Protein AF-A0A9D2KGS7-F1 (afdb_monomer_lite)

pLDDT: mean 75.18, std 13.78, range [47.0, 94.31]

Radius of gyration: 14.19 Å; chains: 1; bounding box: 34×30×44 Å

Structure (mmCIF, N/CA/C/O backbone):
data_AF-A0A9D2KGS7-F1
#
_entry.id   AF-A0A9D2KGS7-F1
#
loop_
_atom_site.group_PDB
_atom_site.id
_atom_site.type_symbol
_atom_site.label_atom_id
_atom_site.label_alt_id
_atom_site.label_comp_id
_atom_site.label_asym_id
_atom_site.label_entity_id
_atom_site.label_seq_id
_atom_site.pdbx_PDB_ins_code
_atom_site.Cartn_x
_atom_site.Cartn_y
_atom_site.Cartn_z
_atom_site.occupancy
_atom_site.B_iso_or_equiv
_atom_site.auth_seq_id
_atom_site.auth_comp_id
_atom_site.auth_asym_id
_atom_site.auth_atom_id
_atom_site.pdbx_PDB_model_num
ATOM 1 N N . MET A 1 1 ? -18.931 7.657 -5.982 1.00 52.94 1 MET A N 1
ATOM 2 C CA . MET A 1 1 ? -18.320 7.489 -7.323 1.00 52.94 1 MET A CA 1
ATOM 3 C C . MET A 1 1 ? -17.075 6.651 -7.112 1.00 52.94 1 MET A C 1
ATOM 5 O O . MET A 1 1 ? -16.402 6.906 -6.129 1.00 52.94 1 MET A O 1
ATOM 9 N N . ALA A 1 2 ? -16.791 5.654 -7.952 1.00 63.00 2 ALA A N 1
ATOM 10 C CA . ALA A 1 2 ? -15.564 4.869 -7.797 1.00 63.00 2 ALA A CA 1
ATOM 11 C C . ALA A 1 2 ? -14.336 5.760 -8.064 1.00 63.00 2 ALA A C 1
ATOM 13 O O . ALA A 1 2 ? -14.308 6.473 -9.069 1.00 63.00 2 ALA A O 1
ATOM 14 N N . HIS A 1 3 ? -13.360 5.755 -7.155 1.00 79.69 3 HIS A N 1
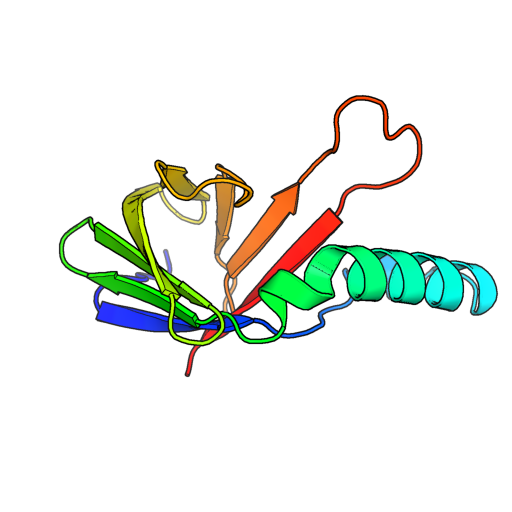ATOM 15 C CA . HIS A 1 3 ? -12.136 6.550 -7.271 1.00 79.69 3 HIS A CA 1
ATOM 16 C C . HIS A 1 3 ? -11.160 5.867 -8.236 1.00 79.69 3 HIS A C 1
ATOM 18 O O . HIS A 1 3 ? -10.646 4.805 -7.910 1.00 79.69 3 HIS A O 1
ATOM 24 N N . ASP A 1 4 ? -10.908 6.437 -9.418 1.00 85.06 4 ASP A N 1
ATOM 25 C CA . ASP A 1 4 ? -9.946 5.873 -10.381 1.00 85.06 4 ASP A CA 1
ATOM 26 C C . ASP A 1 4 ? -8.495 6.139 -9.939 1.00 85.06 4 ASP A C 1
ATOM 28 O O . ASP A 1 4 ? -8.098 7.287 -9.707 1.00 85.06 4 ASP A O 1
ATOM 32 N N . VAL A 1 5 ? -7.701 5.070 -9.829 1.00 86.56 5 VAL A N 1
ATOM 33 C CA . VAL A 1 5 ? -6.270 5.133 -9.482 1.00 86.56 5 VAL A CA 1
ATOM 34 C C . VAL A 1 5 ? -5.350 5.267 -10.693 1.00 86.56 5 VAL A C 1
ATOM 36 O O . VAL A 1 5 ? -4.150 5.491 -10.526 1.00 86.56 5 VAL A O 1
ATOM 39 N N . SER A 1 6 ? -5.860 5.129 -11.916 1.00 88.00 6 SER A N 1
ATOM 40 C CA . SER A 1 6 ? -5.045 5.148 -13.130 1.00 88.00 6 SER A CA 1
ATOM 41 C C . SER A 1 6 ? -4.266 6.459 -13.280 1.00 88.00 6 SER A C 1
ATOM 43 O O . SER A 1 6 ? -4.797 7.556 -13.115 1.00 88.00 6 SER A O 1
ATOM 45 N N . GLY A 1 7 ? -2.967 6.348 -13.565 1.00 88.25 7 GLY A N 1
ATOM 46 C CA . GLY A 1 7 ? -2.053 7.485 -13.684 1.00 88.25 7 GLY A CA 1
ATOM 47 C C . GLY A 1 7 ? -1.690 8.148 -12.352 1.00 88.25 7 GLY A C 1
ATOM 48 O O . GLY A 1 7 ? -1.084 9.217 -12.366 1.00 88.25 7 GLY A O 1
ATOM 49 N N . SER A 1 8 ? -2.058 7.551 -11.216 1.00 90.31 8 SER A N 1
ATOM 50 C CA . SER A 1 8 ? -1.794 8.110 -9.890 1.00 90.31 8 SER A CA 1
ATOM 51 C C . SER A 1 8 ? -0.578 7.464 -9.231 1.00 90.31 8 SER A C 1
ATOM 53 O O . SER A 1 8 ? -0.295 6.276 -9.414 1.00 90.31 8 SER A O 1
ATOM 55 N N . THR A 1 9 ? 0.101 8.260 -8.409 1.00 90.81 9 THR A N 1
ATOM 56 C CA . THR A 1 9 ? 1.187 7.813 -7.541 1.00 90.81 9 THR A CA 1
ATOM 57 C C . THR A 1 9 ? 0.778 8.033 -6.098 1.00 90.81 9 THR A C 1
ATOM 59 O O . THR A 1 9 ? 0.198 9.059 -5.749 1.00 90.81 9 THR A O 1
ATOM 62 N N . TYR A 1 10 ? 1.101 7.065 -5.255 1.00 89.25 10 TYR A N 1
ATOM 63 C CA . TYR A 1 10 ? 0.843 7.118 -3.832 1.00 89.25 10 TYR A CA 1
ATOM 64 C C . TYR A 1 10 ? 2.131 6.877 -3.062 1.00 89.25 10 TYR A C 1
ATOM 66 O O . TYR A 1 10 ? 3.011 6.140 -3.511 1.00 89.25 10 TYR A O 1
ATOM 74 N N . LYS A 1 11 ? 2.239 7.478 -1.883 1.00 87.75 11 LYS A N 1
ATOM 75 C CA . LYS A 1 11 ? 3.350 7.272 -0.959 1.00 87.75 11 LYS A CA 1
ATOM 76 C C . LYS A 1 11 ? 2.840 6.588 0.297 1.00 87.75 11 LYS A C 1
ATOM 78 O O . LYS A 1 11 ? 1.776 6.947 0.799 1.00 87.75 11 LYS A O 1
ATOM 83 N N . PHE A 1 12 ? 3.612 5.635 0.808 1.00 81.75 12 PHE A N 1
ATOM 84 C CA . PHE A 1 12 ? 3.310 5.027 2.094 1.00 81.75 12 PHE A CA 1
ATOM 85 C C . PHE A 1 12 ? 3.245 6.103 3.182 1.00 81.75 12 PHE A C 1
ATOM 87 O O . PHE A 1 12 ? 4.132 6.958 3.291 1.00 81.75 12 PHE A O 1
ATOM 94 N N . GLN A 1 13 ? 2.198 6.049 3.995 1.00 72.19 13 GLN A N 1
ATOM 95 C CA . GLN A 1 13 ? 2.063 6.866 5.190 1.00 72.19 13 GLN A CA 1
ATOM 96 C C . GLN A 1 13 ? 1.685 5.978 6.370 1.00 72.19 13 GLN A C 1
ATOM 98 O O . GLN A 1 13 ? 0.906 5.036 6.242 1.00 72.19 13 GLN A O 1
ATOM 103 N N . LYS A 1 14 ? 2.241 6.285 7.548 1.00 65.44 14 LYS A N 1
ATOM 104 C CA . LYS A 1 14 ? 1.808 5.636 8.786 1.00 65.44 14 LYS A CA 1
ATOM 105 C C . LYS A 1 14 ? 0.389 6.123 9.069 1.00 65.44 14 LYS A C 1
ATOM 107 O O . LYS A 1 14 ? 0.201 7.297 9.376 1.00 65.44 14 LYS A O 1
ATOM 112 N N . ALA A 1 15 ? -0.584 5.232 8.942 1.00 55.97 15 ALA A N 1
ATOM 113 C CA . ALA A 1 15 ? -1.969 5.523 9.255 1.00 55.97 15 ALA A CA 1
ATOM 114 C C . ALA A 1 15 ? -2.465 4.595 10.346 1.00 55.97 15 ALA A C 1
ATOM 116 O O . ALA A 1 15 ? -2.170 3.399 10.349 1.00 55.97 15 ALA A O 1
ATOM 117 N N . TYR A 1 16 ? -3.217 5.174 11.271 1.00 57.12 16 TYR A N 1
ATOM 118 C CA . TYR A 1 16 ? -3.864 4.442 12.340 1.00 57.12 16 TYR A CA 1
ATOM 119 C C . TYR A 1 16 ? -5.309 4.168 11.926 1.00 57.12 16 TYR A C 1
ATOM 121 O O . TYR A 1 16 ? -6.047 5.129 11.700 1.00 57.12 16 TYR A O 1
ATOM 129 N N . PRO A 1 17 ? -5.719 2.893 11.808 1.00 54.75 17 PRO A N 1
ATOM 130 C CA . PRO A 1 17 ? -7.116 2.518 11.605 1.00 54.75 17 PRO A CA 1
ATOM 131 C C . PRO A 1 17 ? -8.043 3.209 12.606 1.00 54.75 17 PRO A C 1
ATOM 133 O O . PRO A 1 17 ? -7.640 3.474 13.733 1.00 54.75 17 PRO A O 1
ATOM 136 N N . GLU A 1 18 ? -9.310 3.452 12.269 1.00 55.44 18 GLU A N 1
ATOM 137 C CA . GLU A 1 18 ? -10.212 4.158 13.193 1.00 55.44 18 GLU A CA 1
ATOM 138 C C . GLU A 1 18 ? -10.383 3.458 14.546 1.00 55.44 18 GLU A C 1
ATOM 140 O O . GLU A 1 18 ? -10.452 4.137 15.566 1.00 55.44 18 GLU A O 1
ATOM 145 N N . TYR A 1 19 ? -10.343 2.123 14.583 1.00 53.97 19 TYR A N 1
ATOM 146 C CA . TYR A 1 19 ? -10.399 1.362 15.835 1.00 53.97 19 TYR A CA 1
ATOM 147 C C . TYR A 1 19 ? -9.171 1.587 16.735 1.00 53.97 19 TYR A C 1
ATOM 149 O O . TYR A 1 19 ? -9.237 1.294 17.926 1.00 53.97 19 TYR A O 1
ATOM 157 N N . PHE A 1 20 ? -8.061 2.146 16.221 1.00 58.78 20 PHE A N 1
ATOM 158 C CA . PHE A 1 20 ? -6.961 2.605 17.075 1.00 58.78 20 PHE A CA 1
ATOM 159 C C . PHE A 1 20 ? -7.406 3.723 18.003 1.00 58.78 20 PHE A C 1
ATOM 161 O O . PHE A 1 20 ? -6.821 3.854 19.069 1.00 58.78 20 PHE A O 1
ATOM 168 N N . LYS A 1 21 ? -8.408 4.537 17.646 1.00 61.44 21 LYS A N 1
ATOM 169 C CA . LYS A 1 21 ? -8.893 5.617 18.521 1.00 61.44 21 LYS A CA 1
ATOM 170 C C . LYS A 1 21 ? -9.333 5.063 19.881 1.00 61.44 21 LYS A C 1
ATOM 172 O O . LYS A 1 21 ? -9.037 5.689 20.900 1.00 61.44 21 LYS A O 1
ATOM 177 N N . ASP A 1 22 ? -9.903 3.860 19.873 1.00 67.31 22 ASP A N 1
ATOM 178 C CA . ASP A 1 22 ? -10.471 3.177 21.036 1.00 67.31 22 ASP A CA 1
ATOM 179 C C . ASP A 1 22 ? -9.458 2.310 21.808 1.00 67.31 22 ASP A C 1
ATOM 181 O O . ASP A 1 22 ? -9.768 1.821 22.894 1.00 67.31 22 ASP A O 1
ATOM 185 N N . LEU A 1 23 ? -8.238 2.137 21.284 1.00 64.56 23 LEU A N 1
ATOM 186 C CA . LEU A 1 23 ? -7.167 1.406 21.966 1.00 64.56 23 LEU A CA 1
ATOM 187 C C . LEU A 1 23 ? -6.561 2.232 23.109 1.00 64.56 23 LEU A C 1
ATOM 189 O O . LEU A 1 23 ? -6.427 3.461 23.019 1.00 64.56 23 LEU A O 1
ATOM 193 N N . SER A 1 24 ? -6.127 1.556 24.173 1.00 74.81 24 SER A N 1
ATOM 194 C CA . SER A 1 24 ? -5.339 2.194 25.230 1.00 74.81 24 SER A CA 1
ATOM 195 C C . SER A 1 24 ? -3.959 2.622 24.714 1.00 74.81 24 SER A C 1
ATOM 197 O O . SER A 1 24 ? -3.445 2.070 23.740 1.00 74.81 24 SER A O 1
ATOM 199 N N . ASP A 1 25 ? -3.319 3.588 25.379 1.00 73.75 25 ASP A N 1
ATOM 200 C CA . ASP A 1 25 ? -2.015 4.127 24.952 1.00 73.75 25 ASP A CA 1
ATOM 201 C C . ASP A 1 25 ? -0.930 3.042 24.827 1.00 73.75 25 ASP A C 1
ATOM 203 O O . ASP A 1 25 ? -0.112 3.072 23.912 1.00 73.75 25 ASP A O 1
ATOM 207 N N . LYS A 1 26 ? -0.981 2.016 25.683 1.00 68.56 26 LYS A N 1
ATOM 208 C CA . LYS A 1 26 ? -0.050 0.879 25.649 1.00 68.56 26 LYS A CA 1
ATOM 209 C C . LYS A 1 26 ? -0.286 -0.050 24.451 1.00 68.56 26 LYS A C 1
ATOM 211 O O . LYS A 1 26 ? 0.662 -0.598 23.894 1.00 68.56 26 LYS A O 1
ATOM 216 N N . GLU A 1 27 ? -1.542 -0.244 24.058 1.00 62.44 27 GLU A N 1
ATOM 217 C CA . GLU A 1 27 ? -1.910 -1.039 22.878 1.00 62.44 27 GLU A CA 1
ATOM 218 C C . GLU A 1 27 ? -1.570 -0.289 21.589 1.00 62.44 27 GLU A C 1
ATOM 220 O O . GLU A 1 27 ? -1.072 -0.895 20.641 1.00 62.44 27 GLU A O 1
ATOM 225 N N . LYS A 1 28 ? -1.744 1.039 21.586 1.00 65.38 28 LYS A N 1
ATOM 226 C CA . LYS A 1 28 ? -1.279 1.924 20.512 1.00 65.38 28 LYS A CA 1
ATOM 227 C C . LYS A 1 28 ? 0.230 1.835 20.347 1.00 65.38 28 LYS A C 1
ATOM 229 O O . LYS A 1 28 ? 0.675 1.556 19.244 1.00 65.38 28 LYS A O 1
ATOM 234 N N . GLU A 1 29 ? 1.013 1.988 21.415 1.00 62.12 29 GLU A N 1
ATOM 235 C CA . GLU A 1 29 ? 2.479 1.871 21.355 1.00 62.12 29 GLU A CA 1
ATOM 236 C C . GLU A 1 29 ? 2.937 0.509 20.817 1.00 62.12 29 GLU A C 1
ATOM 238 O O . GLU A 1 29 ? 3.859 0.442 20.004 1.00 62.12 29 GLU A O 1
ATOM 243 N N . PHE A 1 30 ? 2.275 -0.581 21.214 1.00 59.47 30 PHE A N 1
ATOM 244 C CA . PHE A 1 30 ? 2.607 -1.921 20.731 1.00 59.47 30 PHE A CA 1
ATOM 245 C C . PHE A 1 30 ? 2.262 -2.111 19.248 1.00 59.47 30 PHE A C 1
ATOM 247 O O . PHE A 1 30 ? 3.084 -2.612 18.481 1.00 59.47 30 PHE A O 1
ATOM 254 N N . ALA A 1 31 ? 1.083 -1.664 18.814 1.00 60.41 31 ALA A N 1
ATOM 255 C CA . ALA A 1 31 ? 0.667 -1.750 17.418 1.00 60.41 31 ALA A CA 1
ATOM 256 C C . ALA A 1 31 ? 1.476 -0.795 16.519 1.00 60.41 31 ALA A C 1
ATOM 258 O O . ALA A 1 31 ? 1.838 -1.139 15.396 1.00 60.41 31 ALA A O 1
ATOM 259 N N . GLU A 1 32 ? 1.851 0.374 17.036 1.00 59.78 32 GLU A N 1
ATOM 260 C CA . GLU A 1 32 ? 2.778 1.312 16.410 1.00 59.78 32 GLU A CA 1
ATOM 261 C C . GLU A 1 32 ? 4.170 0.730 16.224 1.00 59.78 32 GLU A C 1
ATOM 263 O O . GLU A 1 32 ? 4.766 0.908 15.162 1.00 59.78 32 GLU A O 1
ATOM 268 N N . PHE A 1 33 ? 4.679 0.053 17.250 1.00 54.25 33 PHE A N 1
ATOM 269 C CA . PHE A 1 33 ? 5.950 -0.649 17.212 1.00 54.25 33 PHE A CA 1
ATOM 270 C C . PHE A 1 33 ? 5.904 -1.802 16.208 1.00 54.25 33 PHE A C 1
ATOM 272 O O . PHE A 1 33 ? 6.840 -1.950 15.429 1.00 54.25 33 PHE A O 1
ATOM 279 N N . PHE A 1 34 ? 4.806 -2.559 16.143 1.00 54.44 34 PHE A N 1
ATOM 280 C CA . PHE A 1 34 ? 4.648 -3.667 15.199 1.00 54.44 34 PHE A CA 1
ATOM 281 C C . PHE A 1 34 ? 4.542 -3.182 13.747 1.00 54.44 34 PHE A C 1
ATOM 283 O O . PHE A 1 34 ? 5.292 -3.642 12.888 1.00 54.44 34 PHE A O 1
ATOM 290 N N . VAL A 1 35 ? 3.707 -2.172 13.475 1.00 58.84 35 VAL A N 1
ATOM 291 C CA . VAL A 1 35 ? 3.607 -1.538 12.150 1.00 58.84 35 VAL A CA 1
ATOM 292 C C . VAL A 1 35 ? 4.945 -0.912 11.751 1.00 58.84 35 VAL A C 1
ATOM 294 O O . VAL A 1 35 ? 5.378 -1.097 10.621 1.00 58.84 35 VAL A O 1
ATOM 297 N N . ALA A 1 36 ? 5.643 -0.211 12.653 1.00 52.53 36 ALA A N 1
ATOM 298 C CA . ALA A 1 36 ? 6.931 0.419 12.349 1.00 52.53 36 ALA A CA 1
ATOM 299 C C . ALA A 1 36 ? 8.074 -0.591 12.149 1.00 52.53 36 ALA A C 1
ATOM 301 O O . ALA A 1 36 ? 8.899 -0.402 11.257 1.00 52.53 36 ALA A O 1
ATOM 302 N N . MET A 1 37 ? 8.121 -1.666 12.939 1.00 51.31 37 MET A N 1
ATOM 303 C CA . MET A 1 37 ? 9.131 -2.719 12.814 1.00 51.31 37 MET A CA 1
ATOM 304 C C . MET A 1 37 ? 8.950 -3.499 11.508 1.00 51.31 37 MET A C 1
ATOM 306 O O . MET A 1 37 ? 9.925 -3.725 10.794 1.00 51.31 37 MET A O 1
ATOM 310 N N . MET A 1 38 ? 7.705 -3.839 11.161 1.00 54.22 38 MET A N 1
ATOM 311 C CA . MET A 1 38 ? 7.375 -4.614 9.963 1.00 54.22 38 MET A CA 1
ATOM 312 C C . MET A 1 38 ? 7.441 -3.779 8.671 1.00 54.22 38 MET A C 1
ATOM 314 O O . MET A 1 38 ? 7.732 -4.327 7.611 1.00 54.22 38 MET A O 1
ATOM 318 N N . ASN A 1 39 ? 7.248 -2.453 8.745 1.00 62.19 39 ASN A N 1
ATOM 319 C CA . ASN A 1 39 ? 7.254 -1.552 7.582 1.00 62.19 39 ASN A CA 1
ATOM 320 C C . ASN A 1 39 ? 8.493 -0.662 7.445 1.00 62.19 39 ASN A C 1
ATOM 322 O O . ASN A 1 39 ? 8.456 0.289 6.665 1.00 62.19 39 ASN A O 1
ATOM 326 N N . THR A 1 40 ? 9.626 -0.970 8.079 1.00 57.59 40 THR A N 1
ATOM 327 C CA . THR A 1 40 ? 10.897 -0.297 7.710 1.00 57.59 40 THR A CA 1
ATOM 328 C C . THR A 1 40 ? 11.174 -0.393 6.205 1.00 57.59 40 THR A C 1
ATOM 330 O O . THR A 1 40 ? 11.748 0.514 5.617 1.00 57.59 40 THR A O 1
ATOM 333 N N . THR A 1 41 ? 10.680 -1.455 5.563 1.00 58.62 41 THR A N 1
ATOM 334 C CA . THR A 1 41 ? 10.748 -1.656 4.112 1.00 58.62 41 THR A CA 1
ATOM 335 C C . THR A 1 41 ? 9.671 -0.861 3.350 1.00 58.62 41 THR A C 1
ATOM 337 O O . THR A 1 41 ? 9.932 -0.438 2.232 1.00 58.62 41 THR A O 1
ATOM 340 N N . ALA A 1 42 ? 8.486 -0.596 3.915 1.00 62.81 42 ALA A N 1
ATOM 341 C CA . ALA A 1 42 ? 7.426 0.154 3.226 1.00 62.81 42 ALA A CA 1
ATOM 342 C C . ALA A 1 42 ? 7.489 1.677 3.433 1.00 62.81 42 ALA A C 1
ATOM 344 O O . ALA A 1 42 ? 6.949 2.411 2.615 1.00 62.81 42 ALA A O 1
ATOM 345 N N . GLN A 1 43 ? 8.173 2.178 4.471 1.00 66.88 43 GLN A N 1
ATOM 346 C CA . GLN A 1 43 ? 8.243 3.616 4.790 1.00 66.88 43 GLN A CA 1
ATOM 347 C C . GLN A 1 43 ? 8.818 4.496 3.670 1.00 66.88 43 GLN A C 1
ATOM 349 O O . GLN A 1 43 ? 8.477 5.676 3.574 1.00 66.88 43 GLN A O 1
ATOM 354 N N . GLU A 1 44 ? 9.642 3.924 2.796 1.00 71.75 44 GLU A N 1
ATOM 355 C CA . GLU A 1 44 ? 10.205 4.609 1.629 1.00 71.75 44 GLU A CA 1
ATOM 356 C C . GLU A 1 44 ? 9.521 4.212 0.313 1.00 71.75 44 GLU A C 1
ATOM 358 O O . GLU A 1 44 ? 10.000 4.568 -0.764 1.00 71.75 44 GLU A O 1
ATOM 363 N N . CYS A 1 45 ? 8.401 3.483 0.380 1.00 80.00 45 CYS A N 1
ATOM 364 C CA . CYS A 1 45 ? 7.725 2.988 -0.807 1.00 80.00 45 CYS A CA 1
ATOM 365 C C . CYS A 1 45 ? 6.824 4.037 -1.465 1.00 80.00 45 CYS A C 1
ATOM 367 O O . CYS A 1 45 ? 6.002 4.689 -0.811 1.00 80.00 45 CYS A O 1
ATOM 369 N N . THR A 1 46 ? 6.909 4.123 -2.792 1.00 87.62 46 THR A N 1
ATOM 370 C CA . THR A 1 46 ? 5.846 4.692 -3.627 1.00 87.62 46 THR A CA 1
ATOM 371 C C . THR A 1 46 ? 5.196 3.603 -4.466 1.00 87.62 46 THR A C 1
ATOM 373 O O . THR A 1 46 ? 5.865 2.684 -4.937 1.00 87.62 46 THR A O 1
ATOM 376 N N . LEU A 1 47 ? 3.882 3.707 -4.646 1.00 88.75 47 LEU A N 1
ATOM 377 C CA . LEU A 1 47 ? 3.076 2.806 -5.457 1.00 88.75 47 LEU A CA 1
ATOM 378 C C . LEU A 1 47 ? 2.441 3.604 -6.596 1.00 88.75 47 LEU A C 1
ATOM 380 O O . LEU A 1 47 ? 1.698 4.552 -6.358 1.00 88.75 47 LEU A O 1
ATOM 384 N N . THR A 1 48 ? 2.775 3.249 -7.833 1.00 91.19 48 THR A N 1
ATOM 385 C CA . THR A 1 48 ? 2.316 3.940 -9.046 1.00 91.19 48 THR A CA 1
ATOM 386 C C . THR A 1 48 ? 1.456 3.010 -9.884 1.00 91.19 48 THR A C 1
ATOM 388 O O . THR A 1 48 ? 1.860 1.878 -10.149 1.00 91.19 48 THR A O 1
ATOM 391 N N . PHE A 1 49 ? 0.312 3.497 -10.358 1.00 90.88 49 PHE A N 1
ATOM 392 C CA . PHE A 1 49 ? -0.597 2.737 -11.213 1.00 90.88 49 PHE A CA 1
ATOM 393 C C . PHE A 1 49 ? -0.667 3.363 -12.603 1.00 90.88 49 PHE A C 1
ATOM 395 O O . PHE A 1 49 ? -1.007 4.534 -12.747 1.00 90.88 49 PHE A O 1
ATOM 402 N N . SER A 1 50 ? -0.358 2.603 -13.653 1.00 92.19 50 SER A N 1
ATOM 403 C CA . SER A 1 50 ? -0.389 3.114 -15.029 1.00 92.19 50 SER A CA 1
ATOM 404 C C . SER A 1 50 ? -0.637 2.002 -16.039 1.00 92.19 50 SER A C 1
ATOM 406 O O . SER A 1 50 ? 0.058 0.990 -16.029 1.00 92.19 50 SER A O 1
ATOM 408 N N . GLY A 1 51 ? -1.639 2.171 -16.909 1.00 88.00 51 GLY A N 1
ATOM 409 C CA . GLY A 1 51 ? -1.908 1.236 -18.010 1.00 88.00 51 GLY A CA 1
ATOM 410 C C . GLY A 1 51 ? -2.105 -0.225 -17.577 1.00 88.00 51 GLY A C 1
ATOM 411 O O . GLY A 1 51 ? -1.633 -1.127 -18.260 1.00 88.00 51 GLY A O 1
ATOM 412 N N . GLY A 1 52 ? -2.737 -0.463 -16.420 1.00 88.81 52 GLY A N 1
ATOM 413 C CA . GLY A 1 52 ? -2.904 -1.798 -15.820 1.00 88.81 52 GLY A CA 1
ATOM 414 C C . GLY A 1 52 ? -1.676 -2.341 -15.070 1.00 88.81 52 GLY A C 1
ATOM 415 O O . GLY A 1 52 ? -1.764 -3.380 -14.413 1.00 88.81 52 GLY A O 1
ATOM 416 N N . ALA A 1 53 ? -0.539 -1.645 -15.115 1.00 91.88 53 ALA A N 1
ATOM 417 C CA . ALA A 1 53 ? 0.654 -1.975 -14.343 1.00 91.88 53 ALA A CA 1
ATOM 418 C C . ALA A 1 53 ? 0.638 -1.290 -12.969 1.00 91.88 53 ALA A C 1
ATOM 420 O O . ALA A 1 53 ? 0.215 -0.139 -12.845 1.00 91.88 53 ALA A O 1
ATOM 421 N N . ALA A 1 54 ? 1.125 -2.002 -11.955 1.00 91.69 54 ALA A N 1
ATOM 422 C CA . ALA A 1 54 ? 1.411 -1.474 -10.626 1.00 91.69 54 ALA A CA 1
ATOM 423 C C . ALA A 1 54 ? 2.922 -1.524 -10.394 1.00 91.69 54 ALA A C 1
ATOM 425 O O . ALA A 1 54 ? 3.532 -2.585 -10.516 1.00 91.69 54 ALA A O 1
ATOM 426 N N . THR A 1 55 ? 3.532 -0.397 -10.053 1.00 90.69 55 THR A N 1
ATOM 427 C CA . THR A 1 55 ? 4.974 -0.301 -9.815 1.00 90.69 55 THR A CA 1
ATOM 428 C C . THR A 1 55 ? 5.218 0.155 -8.390 1.00 90.69 55 THR A C 1
ATOM 430 O O . THR A 1 55 ? 4.771 1.235 -8.007 1.00 90.69 55 THR A O 1
ATOM 433 N N . MET A 1 56 ? 5.947 -0.651 -7.622 1.00 88.44 56 MET A N 1
ATOM 434 C CA . MET A 1 56 ? 6.401 -0.301 -6.280 1.00 88.44 56 MET A CA 1
ATOM 435 C C . MET A 1 56 ? 7.884 0.060 -6.322 1.00 88.44 56 MET A C 1
ATOM 437 O O . MET A 1 56 ? 8.710 -0.758 -6.730 1.00 88.44 56 MET A O 1
ATOM 441 N N . LEU A 1 57 ? 8.225 1.272 -5.896 1.00 87.00 57 LEU A N 1
ATOM 442 C CA . LEU A 1 57 ? 9.606 1.729 -5.765 1.00 87.00 57 LEU A CA 1
ATOM 443 C C . LEU A 1 57 ? 9.979 1.767 -4.288 1.00 87.00 57 LEU A C 1
ATOM 445 O O . LEU A 1 57 ? 9.328 2.471 -3.531 1.00 87.00 57 LEU A O 1
ATOM 449 N N . ASN A 1 58 ? 11.034 1.054 -3.898 1.00 81.19 58 ASN A N 1
ATOM 450 C CA . ASN A 1 58 ? 11.498 0.945 -2.518 1.00 81.19 58 ASN A CA 1
ATOM 451 C C . ASN A 1 58 ? 13.019 1.121 -2.436 1.00 81.19 58 ASN A C 1
ATOM 453 O O . ASN A 1 58 ? 13.756 0.267 -2.936 1.00 81.19 58 ASN A O 1
ATOM 457 N N . GLY A 1 59 ? 13.503 2.218 -1.844 1.00 72.44 59 GLY A N 1
ATOM 458 C CA . GLY A 1 59 ? 14.944 2.438 -1.650 1.00 72.44 59 GLY A CA 1
ATOM 459 C C . GLY A 1 59 ? 15.770 2.330 -2.945 1.00 72.44 59 GLY A C 1
ATOM 460 O O . GLY A 1 59 ? 16.889 1.821 -2.937 1.00 72.44 59 GLY A O 1
ATOM 461 N N . GLY A 1 60 ? 15.190 2.722 -4.088 1.00 72.88 60 GLY A N 1
ATOM 462 C CA . GLY A 1 60 ? 15.805 2.611 -5.419 1.00 72.88 60 GLY A CA 1
ATOM 463 C C . GLY A 1 60 ? 15.630 1.258 -6.127 1.00 72.88 60 GLY A C 1
ATOM 464 O O . GLY A 1 60 ? 16.075 1.112 -7.264 1.00 72.88 60 GLY A O 1
ATOM 465 N N . ARG A 1 61 ? 14.971 0.272 -5.505 1.00 81.12 61 ARG A N 1
ATOM 466 C CA . ARG A 1 61 ? 14.561 -0.980 -6.160 1.00 81.12 61 ARG A CA 1
ATOM 467 C C . ARG A 1 61 ? 13.147 -0.859 -6.704 1.00 81.12 61 ARG A C 1
ATOM 469 O O . ARG A 1 61 ? 12.227 -0.511 -5.972 1.00 81.12 61 ARG A O 1
ATOM 476 N N . GLU A 1 62 ? 12.981 -1.199 -7.975 1.00 87.81 62 GLU A N 1
ATOM 477 C CA . GLU A 1 62 ? 11.684 -1.227 -8.646 1.00 87.81 62 GLU A CA 1
ATOM 478 C C . GLU A 1 62 ? 11.138 -2.659 -8.694 1.00 87.81 62 GLU A C 1
ATOM 480 O O . GLU A 1 62 ? 11.821 -3.585 -9.137 1.00 87.81 62 GLU A O 1
ATOM 485 N N . MET A 1 63 ? 9.897 -2.837 -8.250 1.00 88.81 63 MET A N 1
ATOM 486 C CA . MET A 1 63 ? 9.129 -4.076 -8.359 1.00 88.81 63 MET A CA 1
ATOM 487 C C . MET A 1 63 ? 7.894 -3.822 -9.218 1.00 88.81 63 MET A C 1
ATOM 489 O O . MET A 1 63 ? 7.223 -2.801 -9.067 1.00 88.81 63 MET A O 1
ATOM 493 N N . LYS A 1 64 ? 7.599 -4.758 -10.124 1.00 90.75 64 LYS A N 1
ATOM 494 C CA . LYS A 1 64 ? 6.503 -4.640 -11.089 1.00 90.75 64 LYS A CA 1
ATOM 495 C C . LYS A 1 64 ? 5.441 -5.687 -10.832 1.00 90.75 64 LYS A C 1
ATOM 497 O O . LYS A 1 64 ? 5.746 -6.867 -10.709 1.00 90.75 64 LYS A O 1
ATOM 502 N N . GLY A 1 65 ? 4.204 -5.232 -10.851 1.00 91.06 65 GLY A N 1
ATOM 503 C CA . GLY A 1 65 ? 3.002 -6.026 -10.761 1.00 91.06 65 GLY A CA 1
ATOM 504 C C . GLY A 1 65 ? 1.926 -5.510 -11.709 1.00 91.06 65 GLY A C 1
ATOM 505 O O . GLY A 1 65 ? 2.153 -4.653 -12.567 1.00 91.06 65 GLY A O 1
ATOM 506 N N . THR A 1 66 ? 0.725 -6.031 -11.534 1.00 94.31 66 THR A N 1
ATOM 507 C CA . THR A 1 66 ? -0.485 -5.615 -12.247 1.00 94.31 66 THR A CA 1
ATOM 508 C C . THR A 1 66 ? -1.541 -5.197 -11.245 1.00 94.31 66 THR A C 1
ATOM 510 O O . THR A 1 66 ? -1.559 -5.730 -10.135 1.00 94.31 66 THR A O 1
ATOM 513 N N . TYR A 1 67 ? -2.457 -4.321 -11.646 1.00 92.75 67 TYR A N 1
ATOM 514 C CA . TYR A 1 67 ? -3.638 -4.018 -10.845 1.00 92.75 67 TYR A CA 1
ATOM 515 C C . TYR A 1 67 ? -4.931 -4.147 -11.645 1.00 92.75 67 TYR A C 1
ATOM 517 O O . TYR A 1 67 ? -4.950 -4.008 -12.868 1.00 92.75 67 TYR A O 1
ATOM 525 N N . SER A 1 68 ? -6.020 -4.384 -10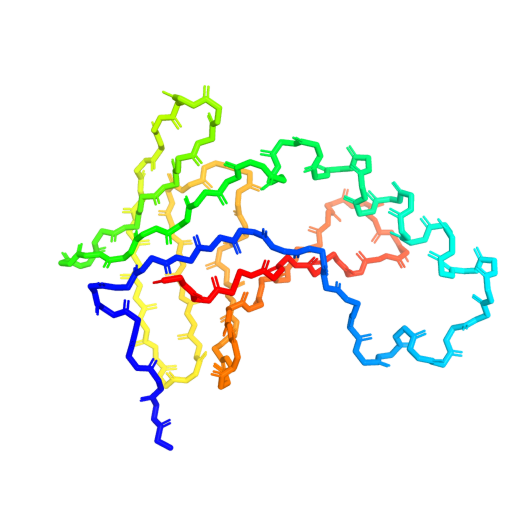.924 1.00 92.38 68 SER A N 1
ATOM 526 C CA . SER A 1 68 ? -7.390 -4.279 -11.413 1.00 92.38 68 SER A CA 1
ATOM 527 C C . SER A 1 68 ? -8.260 -3.636 -10.343 1.00 92.38 68 SER A C 1
ATOM 529 O O . SER A 1 68 ? -8.044 -3.871 -9.155 1.00 92.38 68 SER A O 1
ATOM 531 N N . GLN A 1 69 ? -9.257 -2.864 -10.760 1.00 90.75 69 GLN A N 1
ATOM 532 C CA . GLN A 1 69 ? -10.181 -2.184 -9.861 1.00 90.75 69 GLN A CA 1
ATOM 533 C C . GLN A 1 69 ? -11.621 -2.607 -10.164 1.00 90.75 69 GLN A C 1
ATOM 535 O O . GLN A 1 69 ? -12.032 -2.603 -11.325 1.00 90.75 69 GLN A O 1
ATOM 540 N N . ASP A 1 70 ? -12.375 -2.936 -9.117 1.00 90.56 70 ASP A N 1
ATOM 541 C CA . ASP A 1 70 ? -13.813 -3.209 -9.159 1.00 90.56 70 ASP A CA 1
ATOM 542 C C . ASP A 1 70 ? -14.521 -2.360 -8.092 1.00 90.56 70 ASP A C 1
ATOM 544 O O . ASP A 1 70 ? -14.485 -2.655 -6.895 1.00 90.56 70 ASP A O 1
ATOM 548 N N . GLY A 1 71 ? -15.100 -1.234 -8.519 1.00 89.38 71 GLY A N 1
ATOM 549 C CA . GLY A 1 71 ? -15.651 -0.234 -7.604 1.00 89.38 71 GLY A CA 1
ATOM 550 C C . GLY A 1 71 ? -14.575 0.346 -6.680 1.00 89.38 71 GLY A C 1
ATOM 551 O O . GLY A 1 71 ? -13.627 0.977 -7.145 1.00 89.38 71 GLY A O 1
ATOM 552 N N . GLU A 1 72 ? -14.738 0.148 -5.372 1.00 88.69 72 GLU A N 1
ATOM 553 C CA . GLU A 1 72 ? -13.773 0.565 -4.339 1.00 88.69 72 GLU A CA 1
ATOM 554 C C . GLU A 1 72 ? -12.720 -0.510 -4.040 1.00 88.69 72 GLU A C 1
ATOM 556 O O . GLU A 1 72 ? -11.732 -0.237 -3.360 1.00 88.69 72 GLU A O 1
ATOM 561 N N . LYS A 1 73 ? -12.897 -1.731 -4.554 1.00 89.31 73 LYS A N 1
ATOM 562 C CA . LYS A 1 73 ? -11.939 -2.814 -4.358 1.00 89.31 73 LYS A CA 1
ATOM 563 C C . LYS A 1 73 ? -10.802 -2.692 -5.369 1.00 89.31 73 LYS A C 1
ATOM 565 O O . LYS A 1 73 ? -11.031 -2.651 -6.579 1.00 89.31 73 LYS A O 1
ATOM 570 N N . LEU A 1 74 ? -9.571 -2.699 -4.871 1.00 90.19 74 LEU A N 1
ATOM 571 C CA . LEU A 1 74 ? -8.352 -2.739 -5.666 1.00 90.19 74 LEU A CA 1
ATOM 572 C C . LEU A 1 74 ? -7.659 -4.088 -5.460 1.00 90.19 74 LEU A C 1
ATOM 574 O O . LEU A 1 74 ? -7.399 -4.503 -4.334 1.00 90.19 74 LEU A O 1
ATOM 578 N N . THR A 1 75 ? -7.325 -4.766 -6.551 1.00 90.75 75 THR A N 1
ATOM 579 C CA . THR A 1 75 ? -6.516 -5.987 -6.529 1.00 90.75 75 THR A CA 1
ATOM 580 C C . THR A 1 75 ? -5.171 -5.695 -7.170 1.00 90.75 75 THR A C 1
ATOM 582 O O . THR A 1 75 ? -5.122 -5.210 -8.299 1.00 90.75 75 THR A O 1
ATOM 585 N N . VAL A 1 76 ? -4.083 -6.014 -6.474 1.00 88.25 76 VAL A N 1
ATOM 586 C CA . VAL A 1 76 ? -2.704 -5.840 -6.936 1.00 88.25 76 VAL A CA 1
ATOM 587 C C . VAL A 1 76 ? -1.999 -7.191 -6.895 1.00 88.25 76 VAL A C 1
ATOM 589 O O . VAL A 1 76 ? -2.088 -7.920 -5.917 1.00 88.25 76 VAL A O 1
ATOM 592 N N . LYS A 1 77 ? -1.304 -7.566 -7.969 1.00 89.88 77 LYS A N 1
ATOM 593 C CA . LYS A 1 77 ? -0.625 -8.866 -8.087 1.00 89.88 77 LYS A CA 1
ATOM 594 C C . LYS A 1 77 ? 0.805 -8.697 -8.558 1.00 89.88 77 LYS A C 1
ATOM 596 O O . LYS A 1 77 ? 1.102 -7.775 -9.308 1.00 89.88 77 LYS A O 1
ATOM 601 N N . GLY A 1 78 ? 1.676 -9.626 -8.173 1.00 84.44 78 GLY A N 1
ATOM 602 C CA . GLY A 1 78 ? 3.065 -9.660 -8.642 1.00 84.44 78 GLY A CA 1
ATOM 603 C C . GLY A 1 78 ? 4.018 -8.712 -7.910 1.00 84.44 78 GLY A C 1
ATOM 604 O O . GLY A 1 78 ? 5.168 -8.603 -8.315 1.00 84.44 78 GLY A O 1
ATOM 605 N N . LEU A 1 79 ? 3.577 -8.067 -6.826 1.00 83.00 79 LEU A N 1
ATOM 606 C CA . LEU A 1 79 ? 4.440 -7.326 -5.905 1.00 83.00 79 LEU A CA 1
ATOM 607 C C . LEU A 1 79 ? 4.732 -8.213 -4.681 1.00 83.00 79 LEU A C 1
ATOM 609 O O . LEU A 1 79 ? 3.856 -8.380 -3.834 1.00 83.00 79 LEU A O 1
ATOM 613 N N . PRO A 1 80 ? 5.923 -8.837 -4.583 1.00 71.12 80 PRO A N 1
ATOM 614 C CA . PRO A 1 80 ? 6.255 -9.713 -3.464 1.00 71.12 80 PRO A CA 1
ATOM 615 C C . PRO A 1 80 ? 6.164 -8.960 -2.134 1.00 71.12 80 PRO A C 1
ATOM 617 O O . PRO A 1 80 ? 6.578 -7.807 -2.059 1.00 71.12 80 PRO A O 1
ATOM 620 N N . GLN A 1 81 ? 5.66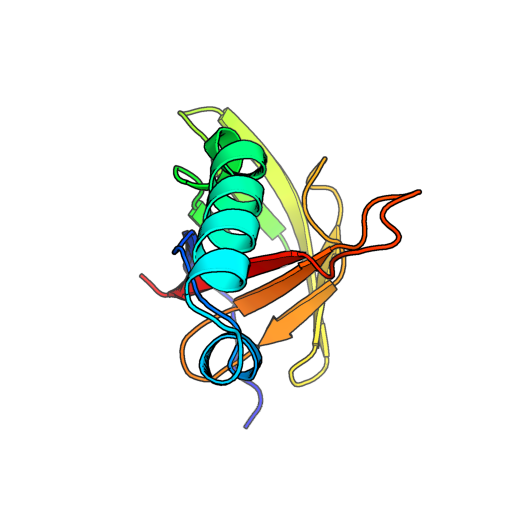0 -9.623 -1.089 1.00 66.44 81 GLN A N 1
ATOM 621 C CA . GLN A 1 81 ? 5.460 -9.058 0.258 1.00 66.44 81 GLN A CA 1
ATOM 622 C C . GLN A 1 81 ? 4.425 -7.926 0.359 1.00 66.44 81 GLN A C 1
ATOM 624 O O . GLN A 1 81 ? 4.177 -7.443 1.461 1.00 66.44 81 GLN A O 1
ATOM 629 N N . PHE A 1 82 ? 3.791 -7.540 -0.749 1.00 73.19 82 PHE A N 1
ATOM 630 C CA . PHE A 1 82 ? 2.696 -6.581 -0.753 1.00 73.19 82 PHE A CA 1
ATOM 631 C C . PHE A 1 82 ? 1.343 -7.310 -0.676 1.00 73.19 82 PHE A C 1
ATOM 633 O O . PHE A 1 82 ? 1.215 -8.388 -1.264 1.00 73.19 82 PHE A O 1
ATOM 640 N N . PRO A 1 83 ? 0.327 -6.771 0.019 1.00 76.50 83 PRO A N 1
ATOM 641 C CA . PRO A 1 83 ? -0.985 -7.412 0.075 1.00 76.50 83 PRO A CA 1
ATOM 642 C C . PRO A 1 83 ? -1.667 -7.437 -1.296 1.00 76.50 83 PRO A C 1
ATOM 644 O O . PRO A 1 83 ? -1.541 -6.498 -2.082 1.00 76.50 83 PRO A O 1
ATOM 647 N N . GLU A 1 84 ? -2.413 -8.507 -1.577 1.00 80.31 84 GLU A N 1
ATOM 648 C CA . GLU A 1 84 ? -3.056 -8.674 -2.886 1.00 80.31 84 GLU A CA 1
ATOM 649 C C . GLU A 1 84 ? -4.336 -7.843 -3.054 1.00 80.31 84 GLU A C 1
ATOM 651 O O . GLU A 1 84 ? -4.735 -7.539 -4.179 1.00 80.31 84 GLU A O 1
ATOM 656 N N . GLU A 1 85 ? -4.993 -7.470 -1.954 1.00 86.00 85 GLU A N 1
ATOM 657 C CA . GLU A 1 85 ? -6.255 -6.731 -1.969 1.00 86.00 85 GLU A CA 1
ATOM 658 C C . GLU A 1 85 ? -6.193 -5.499 -1.063 1.00 86.00 85 GLU A C 1
ATOM 660 O O . GLU A 1 85 ? -5.644 -5.538 0.041 1.00 86.00 85 GLU A O 1
ATOM 665 N N . GLY A 1 86 ? -6.782 -4.406 -1.539 1.00 85.12 86 GLY A N 1
ATOM 666 C CA . GLY A 1 86 ? -6.933 -3.158 -0.807 1.00 85.12 86 GLY A CA 1
ATOM 667 C C . GLY A 1 86 ? -8.264 -2.480 -1.109 1.00 85.12 86 GLY A C 1
ATOM 668 O O . GLY A 1 86 ? -8.969 -2.836 -2.059 1.00 85.12 86 GLY A O 1
ATOM 669 N N . THR A 1 87 ? -8.604 -1.497 -0.285 1.00 87.38 87 THR A N 1
ATOM 670 C CA . THR A 1 87 ? -9.800 -0.665 -0.432 1.00 87.38 87 THR A CA 1
ATOM 671 C C . THR A 1 87 ? -9.390 0.762 -0.758 1.00 87.38 87 THR A C 1
ATOM 673 O O . THR A 1 87 ? -8.433 1.299 -0.199 1.00 87.38 87 THR A O 1
ATOM 676 N N . LEU A 1 88 ? -10.120 1.372 -1.681 1.00 86.31 88 LEU A N 1
ATOM 677 C CA . LEU A 1 88 ? -9.966 2.764 -2.067 1.00 86.31 88 LEU A CA 1
ATOM 678 C C . LEU A 1 88 ? -10.807 3.652 -1.165 1.00 86.31 88 LEU A C 1
ATOM 680 O O . LEU A 1 88 ? -12.007 3.433 -1.019 1.00 86.31 88 LEU A O 1
ATOM 684 N N . THR A 1 89 ? -10.180 4.678 -0.608 1.00 81.62 89 THR A N 1
ATOM 685 C CA . THR A 1 89 ? -10.853 5.737 0.139 1.00 81.62 89 THR A CA 1
ATOM 686 C C . THR A 1 89 ? -10.666 7.073 -0.576 1.00 81.62 89 THR A C 1
ATOM 688 O O . THR A 1 89 ? -9.894 7.191 -1.531 1.00 81.62 89 THR A O 1
ATOM 691 N N . GLU A 1 90 ? -11.372 8.104 -0.113 1.00 72.06 90 GLU A N 1
ATOM 692 C CA . GLU A 1 90 ? -11.206 9.467 -0.631 1.00 72.06 90 GLU A CA 1
ATOM 693 C C . GLU A 1 90 ? -9.771 9.989 -0.432 1.00 72.06 90 GLU A C 1
ATOM 695 O O . GLU A 1 90 ? -9.254 10.739 -1.261 1.00 72.06 90 GLU A O 1
ATOM 700 N N . GLU A 1 91 ? -9.110 9.546 0.640 1.00 74.38 91 GLU A N 1
ATOM 701 C CA . GLU A 1 91 ? -7.801 10.041 1.068 1.00 74.38 91 GLU A CA 1
ATOM 702 C C . GLU A 1 91 ? -6.635 9.133 0.633 1.00 74.38 91 GLU A C 1
ATOM 704 O O . GLU A 1 91 ? -5.486 9.581 0.597 1.00 74.38 91 GLU A O 1
ATOM 709 N N . GLY A 1 92 ? -6.887 7.873 0.258 1.00 85.44 92 GLY A N 1
ATOM 710 C CA . GLY A 1 92 ? -5.811 6.942 -0.074 1.00 85.44 92 GLY A CA 1
ATOM 711 C C . GLY A 1 92 ? -6.242 5.523 -0.442 1.00 85.44 92 GLY A C 1
ATOM 712 O O . GLY A 1 92 ? -7.376 5.256 -0.830 1.00 85.44 92 GLY A O 1
ATOM 713 N N . ILE A 1 93 ? -5.283 4.606 -0.352 1.00 86.00 93 ILE A N 1
ATOM 714 C CA . ILE A 1 93 ? -5.459 3.173 -0.584 1.00 86.00 93 ILE A CA 1
ATOM 715 C C . ILE A 1 93 ? -5.030 2.444 0.679 1.00 86.00 93 ILE A C 1
ATOM 717 O O . ILE A 1 93 ? -3.871 2.557 1.078 1.00 86.00 93 ILE A O 1
ATOM 721 N N . ASP A 1 94 ? -5.949 1.702 1.287 1.00 82.12 94 ASP A N 1
ATOM 722 C CA . ASP A 1 94 ? -5.684 0.893 2.474 1.00 82.12 94 ASP A CA 1
ATOM 723 C C . ASP A 1 94 ? -5.584 -0.582 2.091 1.00 82.12 94 ASP A C 1
ATOM 725 O O . ASP A 1 94 ? -6.531 -1.171 1.563 1.00 82.12 94 ASP A O 1
ATOM 729 N N . PHE A 1 95 ? -4.428 -1.180 2.347 1.00 79.62 95 PHE A N 1
ATOM 730 C CA . PHE A 1 95 ? -4.206 -2.605 2.170 1.00 79.62 95 PHE A CA 1
ATOM 731 C C . PHE A 1 95 ? -4.216 -3.309 3.512 1.00 79.62 95 PHE A C 1
ATOM 733 O O . PHE A 1 95 ? -3.568 -2.882 4.465 1.00 79.62 95 PHE A O 1
ATOM 740 N N . VAL A 1 96 ? -4.895 -4.449 3.547 1.00 74.75 96 VAL A N 1
ATOM 741 C CA . VAL A 1 96 ? -5.018 -5.255 4.751 1.00 74.75 96 VAL A CA 1
ATOM 742 C C . VAL A 1 96 ? -4.246 -6.556 4.574 1.00 74.75 96 VAL A C 1
ATOM 744 O O . VAL A 1 96 ? -4.557 -7.362 3.698 1.00 74.75 96 VAL A O 1
ATOM 747 N N . GLN A 1 97 ? -3.258 -6.790 5.435 1.00 69.56 97 GLN A N 1
ATOM 748 C CA . GLN A 1 97 ? -2.500 -8.035 5.487 1.00 69.56 97 GLN A CA 1
ATOM 749 C C . GLN A 1 97 ? -2.788 -8.789 6.781 1.00 69.56 97 GLN A C 1
ATOM 751 O O . GLN A 1 97 ? -2.747 -8.221 7.870 1.00 69.56 97 GLN A O 1
ATOM 756 N N . ARG A 1 98 ? -3.017 -10.097 6.666 1.00 63.78 98 ARG A N 1
ATOM 757 C CA . ARG A 1 98 ? -2.910 -11.029 7.792 1.00 63.78 98 ARG A CA 1
ATOM 758 C C . ARG A 1 98 ? -1.663 -11.867 7.580 1.00 63.78 98 ARG A C 1
ATOM 760 O O . ARG A 1 98 ? -1.516 -12.459 6.510 1.00 63.78 98 ARG A O 1
A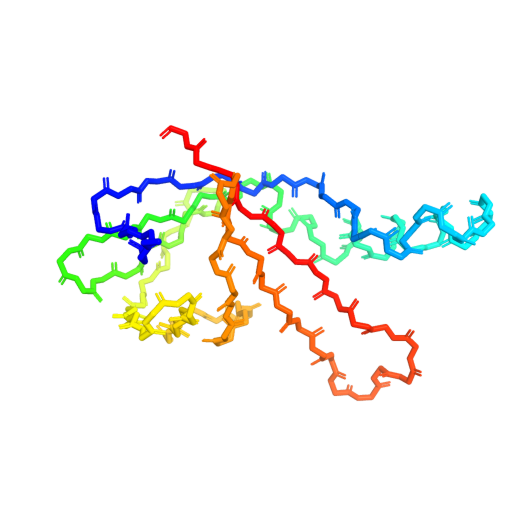TOM 767 N N . GLN A 1 99 ? -0.763 -11.897 8.556 1.00 60.34 9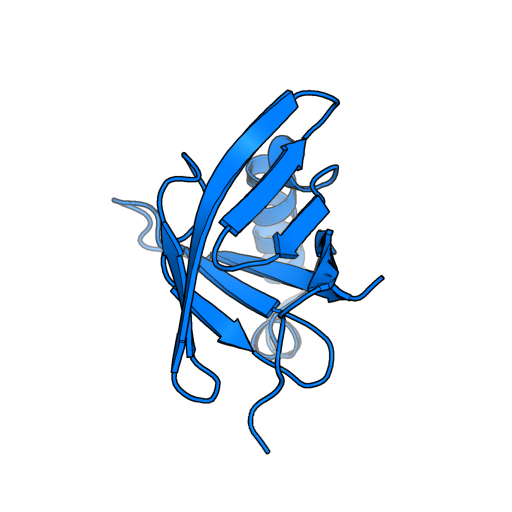9 GLN A N 1
ATOM 768 C CA . GLN A 1 99 ? 0.330 -12.860 8.521 1.00 60.34 99 GLN A CA 1
ATOM 769 C C . GLN A 1 99 ? -0.172 -14.245 8.925 1.00 60.34 99 GLN A C 1
ATOM 771 O O . GLN A 1 99 ? -1.035 -14.393 9.789 1.00 60.34 99 GLN A O 1
ATOM 776 N N . GLU A 1 100 ? 0.367 -15.271 8.272 1.00 54.16 100 GLU A N 1
ATOM 777 C CA . GLU A 1 100 ? 0.113 -16.657 8.644 1.00 54.16 100 GLU A CA 1
ATOM 778 C C . GLU A 1 100 ? 0.663 -16.905 10.058 1.00 54.16 100 GLU A C 1
ATOM 780 O O . GLU A 1 100 ? 1.853 -16.715 10.303 1.00 54.16 100 GLU A O 1
ATOM 785 N N . GLY A 1 101 ? -0.215 -17.284 10.993 1.00 56.44 101 GLY A N 1
ATOM 786 C CA . GLY A 1 101 ? 0.130 -17.476 12.407 1.00 56.44 101 GLY A CA 1
ATOM 787 C C . GLY A 1 101 ? 0.076 -16.215 13.282 1.00 56.44 101 GLY A C 1
ATOM 788 O O . GLY A 1 101 ? 0.520 -16.273 14.426 1.00 56.44 101 GLY A O 1
ATOM 789 N N . ASP A 1 102 ? -0.440 -15.089 12.774 1.00 53.44 102 ASP A N 1
ATOM 790 C CA . ASP A 1 102 ? -0.730 -13.911 13.599 1.00 53.44 102 ASP A CA 1
ATOM 791 C C . ASP A 1 102 ? -2.147 -13.998 14.188 1.00 53.44 102 ASP A C 1
ATOM 793 O O . ASP A 1 102 ? -3.150 -13.711 13.529 1.00 53.44 102 ASP A O 1
ATOM 797 N N . ASP A 1 103 ? -2.211 -14.399 15.457 1.00 48.06 103 ASP A N 1
ATOM 798 C CA . ASP A 1 103 ? -3.443 -14.508 16.243 1.00 48.06 103 ASP A CA 1
ATOM 799 C C . ASP A 1 103 ? -3.949 -13.133 16.738 1.00 48.06 103 ASP A C 1
ATOM 801 O O . ASP A 1 103 ? -5.008 -13.046 17.365 1.00 48.06 103 ASP A O 1
ATOM 805 N N . THR A 1 104 ? -3.179 -12.060 16.506 1.00 47.00 104 THR A N 1
ATOM 806 C CA . THR A 1 104 ? -3.318 -10.764 17.185 1.00 47.00 104 THR A CA 1
ATOM 807 C C . THR A 1 104 ? -3.686 -9.582 16.295 1.00 47.00 104 THR A C 1
ATOM 809 O O . THR A 1 104 ? -4.266 -8.629 16.816 1.00 47.00 104 THR A O 1
ATOM 812 N N . GLY A 1 105 ? -3.387 -9.580 14.993 1.00 52.81 105 GLY A N 1
ATOM 813 C CA . GLY A 1 105 ? -3.377 -8.304 14.275 1.00 52.81 105 GLY A CA 1
ATOM 814 C C . GLY A 1 105 ? -3.673 -8.361 12.789 1.00 52.81 105 GLY A C 1
ATOM 815 O O . GLY A 1 105 ? -2.967 -8.964 11.993 1.00 52.81 105 GLY A O 1
ATOM 816 N N . VAL A 1 106 ? -4.699 -7.621 12.389 1.00 60.44 106 VAL A N 1
ATOM 817 C CA . VAL A 1 106 ? -4.845 -7.147 11.015 1.00 60.44 106 VAL A CA 1
ATOM 818 C C . VAL A 1 106 ? -3.836 -6.009 10.812 1.00 60.44 106 VAL A C 1
ATOM 820 O O . VAL A 1 106 ? -3.874 -5.023 11.548 1.00 60.44 106 VAL A O 1
ATOM 823 N N . ILE A 1 107 ? -2.925 -6.132 9.843 1.00 65.44 107 ILE A N 1
ATOM 824 C CA . ILE A 1 107 ? -1.962 -5.076 9.501 1.00 65.44 107 ILE A CA 1
ATOM 825 C C . ILE A 1 107 ? -2.576 -4.205 8.408 1.00 65.44 107 ILE A C 1
ATOM 827 O O . ILE A 1 107 ? -2.872 -4.701 7.323 1.00 65.44 107 ILE A O 1
ATOM 831 N N . HIS A 1 108 ? -2.736 -2.914 8.690 1.00 70.62 108 HIS A N 1
ATOM 832 C CA . HIS A 1 108 ? -3.176 -1.918 7.715 1.00 70.62 108 HIS A CA 1
ATOM 833 C C . HIS A 1 108 ? -1.970 -1.180 7.127 1.00 70.62 108 HIS A C 1
ATOM 835 O O . HIS A 1 108 ? -1.051 -0.778 7.847 1.00 70.62 108 HIS A O 1
ATOM 841 N N . ILE A 1 109 ? -1.968 -1.008 5.811 1.00 76.12 109 ILE A N 1
ATOM 842 C CA . ILE A 1 109 ? -0.907 -0.364 5.039 1.00 76.12 109 ILE A CA 1
ATOM 843 C C . ILE A 1 109 ? -1.574 0.721 4.192 1.00 76.12 109 ILE A C 1
ATOM 845 O O . ILE A 1 109 ? -2.173 0.421 3.160 1.00 76.12 109 ILE A O 1
ATOM 849 N N . LEU A 1 110 ? -1.442 1.983 4.616 1.00 80.75 110 LEU A N 1
ATOM 850 C CA . LEU A 1 110 ? -2.028 3.117 3.904 1.00 80.75 110 LEU A CA 1
ATOM 851 C C . LEU A 1 110 ? -1.032 3.766 2.940 1.00 80.75 110 LEU A C 1
ATOM 853 O O . LEU A 1 110 ? 0.107 4.096 3.284 1.00 80.75 110 LEU A O 1
ATOM 857 N N . PHE A 1 111 ? -1.522 4.024 1.737 1.00 84.06 111 PHE A N 1
ATOM 858 C CA . PHE A 1 111 ? -0.870 4.813 0.709 1.00 84.06 111 PHE A CA 1
ATOM 859 C C . PHE A 1 111 ? -1.701 6.060 0.407 1.00 84.06 111 PHE A C 1
ATOM 861 O O . PHE A 1 111 ? -2.842 5.958 -0.034 1.00 84.06 111 PHE A O 1
ATOM 868 N N . THR A 1 112 ? -1.119 7.241 0.596 1.00 86.25 112 THR A N 1
ATOM 869 C CA . THR A 1 112 ? -1.778 8.532 0.336 1.00 86.25 112 THR A CA 1
ATOM 8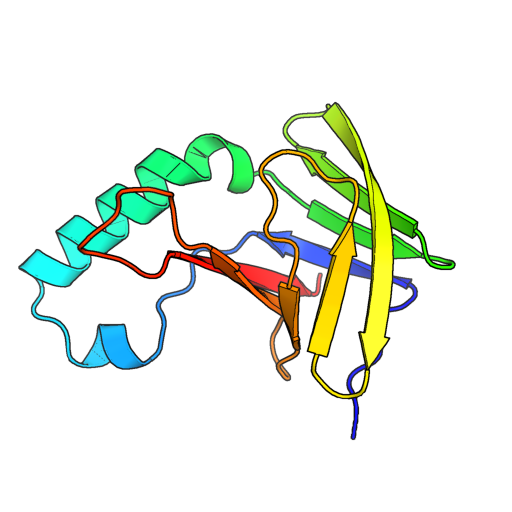70 C C . THR A 1 112 ? -1.322 9.071 -1.012 1.00 86.25 112 THR A C 1
ATOM 872 O O . THR A 1 112 ? -0.144 8.948 -1.365 1.00 86.25 112 THR A O 1
ATOM 875 N N . LYS A 1 113 ? -2.243 9.651 -1.784 1.00 87.44 113 LYS A N 1
ATOM 876 C CA . LYS A 1 113 ? -1.948 10.190 -3.119 1.00 87.44 113 LYS A CA 1
ATOM 877 C C . LYS A 1 113 ? -0.961 11.364 -3.028 1.00 87.44 113 LYS A C 1
ATOM 879 O O . LYS A 1 113 ? -1.059 12.167 -2.099 1.00 87.44 113 LYS A O 1
ATOM 884 N N . ILE A 1 114 ? -0.029 11.459 -3.980 1.00 85.69 114 ILE A N 1
ATOM 885 C CA . ILE A 1 114 ? 0.946 12.561 -4.107 1.00 85.69 114 ILE A CA 1
ATOM 886 C C . ILE A 1 114 ? 0.877 13.247 -5.468 1.00 85.69 114 ILE A C 1
ATOM 888 O O . ILE A 1 114 ? 0.409 12.603 -6.436 1.00 85.69 114 ILE A O 1
#

Organism: NCBI:txid2838602

Sequence (114 aa):
MAHDVSGSTYKFQKAYPEYFKDLSDKEKEFAEFFVAMMNTTAQECTLTFSGGAATMLNGGREMKGTYSQDGEKLTVKGLPQFPEEGTLTEEGIDFVQRQEGDDTGVIHILFTKI

Secondary structure (DSSP, 8-state):
-----TT-EEEEE----GGGGGS-HHHHHHHHHHHHHHTTTTTT-EEEEETTEEEEEETTEEEEEEEEEETTEEEEES-TTS-SEEEE-SSEEEEEE--TT-SS-PEEEEEEE-

Foldseek 3Di:
DFDDQAQWKWAWDDDDDPCLVVDDPVVVVVLVCVLCVLCPFRNQWMWHHHPQKIWIATPNDIFIWGWDDDRQKIAIDRGPPFAGIWGHDPFFIWGWDDDDPPPDDTHIITIGID